Protein AF-A0A931SIY9-F1 (afdb_monomer_lite)

pLDDT: mean 85.75, std 18.17, range [39.5, 98.81]

Secondary structure (DSSP, 8-state):
-------HHHHTTSGGGSGGGS--TT--PPPPP---EEEEEEEEEE-SSS-EEEEEEEEETTS-EEEEE-GGGG-SS---HHHHHHHHHHHHHHHTTTTTS-TT-HHHHHHHHHHHHTT-HHHHHHHHHHHHHHTT-

Structure (mmCIF, N/CA/C/O backbone):
data_AF-A0A931SIY9-F1
#
_entry.id   AF-A0A931SIY9-F1
#
loop_
_atom_site.group_PDB
_atom_site.id
_atom_site.type_symbol
_atom_site.label_atom_id
_atom_site.label_alt_id
_atom_site.label_comp_id
_atom_site.label_asym_id
_atom_site.label_entity_id
_atom_site.label_seq_id
_atom_site.pdbx_PDB_ins_code
_atom_site.Cartn_x
_atom_site.Cartn_y
_atom_site.Cartn_z
_atom_site.occupancy
_atom_site.B_iso_or_equiv
_atom_site.auth_seq_id
_atom_site.auth_comp_id
_atom_site.auth_asym_id
_atom_site.auth_atom_id
_atom_site.pdbx_PDB_model_num
ATOM 1 N N . MET A 1 1 ? -33.942 48.290 -18.513 1.00 39.50 1 MET A N 1
ATOM 2 C CA . MET A 1 1 ? -33.521 47.022 -17.875 1.00 39.50 1 MET A CA 1
ATOM 3 C C . MET A 1 1 ? -33.307 47.296 -16.391 1.00 39.50 1 MET A C 1
ATOM 5 O O . MET A 1 1 ? -32.478 48.135 -16.072 1.00 39.50 1 MET A O 1
ATOM 9 N N . LYS A 1 2 ? -34.113 46.707 -15.497 1.00 40.88 2 LYS A N 1
ATOM 10 C CA . LYS A 1 2 ? -33.975 46.860 -14.036 1.00 40.88 2 LYS A CA 1
ATOM 11 C C . LYS A 1 2 ? -33.364 45.572 -13.479 1.00 40.88 2 LYS A C 1
ATOM 13 O O . LYS A 1 2 ? -33.925 44.503 -13.697 1.00 40.88 2 LYS A O 1
ATOM 18 N N . HIS A 1 3 ? -32.221 45.673 -12.804 1.00 47.12 3 HIS A N 1
ATOM 19 C CA . HIS A 1 3 ? -31.592 44.546 -12.117 1.00 47.12 3 HIS A CA 1
ATOM 20 C C . HIS A 1 3 ? -32.430 44.143 -10.897 1.00 47.12 3 HIS A C 1
ATOM 22 O O . HIS A 1 3 ? -32.671 44.958 -10.008 1.00 47.12 3 HIS A O 1
ATOM 28 N N . HIS A 1 4 ? -32.871 42.887 -10.860 1.00 54.78 4 HIS A N 1
ATOM 29 C CA . HIS A 1 4 ? -33.504 42.275 -9.696 1.00 54.78 4 HIS A CA 1
ATOM 30 C C . HIS A 1 4 ? -32.393 41.806 -8.744 1.00 54.78 4 HIS A C 1
ATOM 32 O O . HIS A 1 4 ? -31.713 40.820 -9.022 1.00 54.78 4 HIS A O 1
ATOM 38 N N . GLN A 1 5 ? -32.145 42.547 -7.660 1.00 57.41 5 GLN A N 1
ATOM 39 C CA . GLN A 1 5 ? -31.264 42.074 -6.592 1.00 57.41 5 GLN A CA 1
ATOM 40 C C . GLN A 1 5 ? -31.996 41.017 -5.764 1.00 57.41 5 GLN A C 1
ATOM 42 O O . GLN A 1 5 ? -33.074 41.275 -5.236 1.00 57.41 5 GLN A O 1
ATOM 47 N N . ILE A 1 6 ? -31.391 39.838 -5.638 1.00 65.44 6 ILE A N 1
ATOM 48 C CA . ILE A 1 6 ? -31.872 38.783 -4.745 1.00 65.44 6 ILE A CA 1
ATOM 49 C C . ILE A 1 6 ? -31.529 39.179 -3.303 1.00 65.44 6 ILE A C 1
ATOM 51 O O . ILE A 1 6 ? -30.356 39.326 -2.951 1.00 65.44 6 ILE A O 1
ATOM 55 N N . ASP A 1 7 ? -32.559 39.349 -2.471 1.00 69.56 7 ASP A N 1
ATOM 56 C CA . ASP A 1 7 ? -32.419 39.656 -1.048 1.00 69.56 7 ASP A CA 1
ATOM 57 C C . ASP A 1 7 ? -31.924 38.419 -0.282 1.00 69.56 7 ASP A C 1
ATOM 59 O O . ASP A 1 7 ? -32.632 37.425 -0.095 1.00 69.56 7 ASP A O 1
ATOM 63 N N . ARG A 1 8 ? -30.676 38.496 0.188 1.00 60.88 8 ARG A N 1
ATOM 64 C CA . ARG A 1 8 ? -29.989 37.442 0.949 1.00 60.88 8 ARG A CA 1
ATOM 65 C C . ARG A 1 8 ? -30.742 37.043 2.226 1.00 60.88 8 ARG A C 1
ATOM 67 O O . ARG A 1 8 ? -30.556 35.929 2.709 1.00 60.88 8 ARG A O 1
ATOM 74 N N . ARG A 1 9 ? -31.612 37.908 2.767 1.00 57.22 9 ARG A N 1
ATOM 75 C CA . ARG A 1 9 ? -32.402 37.618 3.978 1.00 57.22 9 ARG A CA 1
ATOM 76 C C . ARG A 1 9 ? -33.583 36.681 3.726 1.00 57.22 9 ARG A C 1
ATOM 78 O O . ARG A 1 9 ? -34.022 36.020 4.665 1.00 57.22 9 ARG A O 1
ATOM 85 N N . ALA A 1 10 ? -34.078 36.585 2.492 1.00 57.19 10 ALA A N 1
ATOM 86 C CA . ALA A 1 10 ? -35.152 35.651 2.148 1.00 57.19 10 ALA A CA 1
ATOM 87 C C . ALA A 1 10 ? -34.658 34.193 2.151 1.00 57.19 10 ALA A C 1
ATOM 89 O O . ALA A 1 10 ? -35.359 33.302 2.623 1.00 57.19 10 ALA A O 1
ATOM 90 N N . LEU A 1 11 ? -33.411 33.971 1.724 1.00 55.38 11 LEU A N 1
ATOM 91 C CA . LEU A 1 11 ? -32.775 32.650 1.659 1.00 55.38 11 LEU A CA 1
ATOM 92 C C . LEU A 1 11 ? -32.599 31.992 3.040 1.00 55.38 11 LEU A C 1
ATOM 94 O O . LEU A 1 11 ? -32.740 30.780 3.170 1.00 55.38 11 LEU A O 1
ATOM 98 N N . LEU A 1 12 ? -32.367 32.784 4.091 1.00 54.34 12 LEU A N 1
ATOM 99 C CA . LEU A 1 12 ? -32.176 32.280 5.458 1.00 54.34 12 LEU A CA 1
ATOM 100 C C . LEU A 1 12 ? -33.473 31.832 6.150 1.00 54.34 12 LEU A C 1
ATOM 102 O O . LEU A 1 12 ? -33.411 31.058 7.102 1.00 54.34 12 LEU A O 1
ATOM 106 N N . LYS A 1 13 ? -34.651 32.267 5.685 1.00 49.59 13 LYS A N 1
ATOM 107 C CA . LYS A 1 13 ? -35.930 31.912 6.329 1.00 49.59 13 LYS A CA 1
ATOM 108 C C . LYS A 1 13 ? -36.459 30.531 5.929 1.00 49.59 13 LYS A C 1
ATOM 110 O O . LYS A 1 13 ? -37.265 29.968 6.661 1.00 49.59 13 LYS A O 1
ATOM 115 N N . CYS A 1 14 ? -35.978 29.953 4.829 1.00 47.88 14 CYS A N 1
ATOM 116 C CA . CYS A 1 14 ? -36.390 28.617 4.382 1.00 47.88 14 CYS A CA 1
ATOM 117 C C . CYS A 1 14 ? -35.559 27.472 4.991 1.00 47.88 14 CYS A C 1
ATOM 119 O O . CYS A 1 14 ? -35.963 26.318 4.894 1.00 47.88 14 CYS A O 1
ATOM 121 N N . ALA A 1 15 ? -34.436 27.763 5.657 1.00 51.25 15 ALA A N 1
ATOM 122 C CA . ALA A 1 15 ? -33.571 26.733 6.244 1.00 51.25 15 ALA A CA 1
ATOM 123 C C . ALA A 1 15 ? -34.092 26.167 7.583 1.00 51.25 15 ALA A C 1
ATOM 125 O O . ALA A 1 15 ? -33.662 25.099 8.010 1.00 51.25 15 ALA A O 1
ATOM 126 N N . GLY A 1 16 ? -35.030 26.852 8.247 1.00 49.03 16 GLY A N 1
ATOM 127 C CA . GLY A 1 16 ? -35.510 26.461 9.578 1.00 49.03 16 GLY A CA 1
ATOM 128 C C . GLY A 1 16 ? -36.463 25.260 9.606 1.00 49.03 16 GLY A C 1
ATOM 129 O O . GLY A 1 16 ? -36.617 24.642 10.653 1.00 49.03 16 GLY A O 1
ATOM 130 N N . ALA A 1 17 ? -37.092 24.903 8.482 1.00 49.31 17 ALA A N 1
ATOM 131 C CA . ALA A 1 17 ? -38.170 23.907 8.466 1.00 49.31 17 ALA A CA 1
ATOM 132 C C . ALA A 1 17 ? -37.705 22.450 8.262 1.00 49.31 17 ALA A C 1
ATOM 134 O O . ALA A 1 17 ? -38.487 21.533 8.489 1.00 49.31 17 ALA A O 1
ATOM 135 N N . PHE A 1 18 ? -36.444 22.212 7.877 1.00 49.94 18 PHE A N 1
ATOM 136 C CA . PHE A 1 18 ? -35.909 20.852 7.685 1.00 49.94 18 PHE A CA 1
ATOM 137 C C . PHE A 1 18 ? -35.143 20.301 8.897 1.00 49.94 18 PHE A C 1
ATOM 139 O O . PHE A 1 18 ? -34.916 19.097 8.978 1.00 49.94 18 PHE A O 1
ATOM 146 N N . ALA A 1 19 ? -34.775 21.144 9.866 1.00 49.78 19 ALA A N 1
ATOM 147 C CA . ALA A 1 19 ? -33.973 20.712 11.013 1.00 49.78 19 ALA A CA 1
ATOM 148 C C . ALA A 1 19 ? -34.768 19.892 12.050 1.00 49.78 19 ALA A C 1
ATOM 150 O O . ALA A 1 19 ? -34.184 19.152 12.837 1.00 49.78 19 ALA A O 1
ATOM 151 N N . SER A 1 20 ? -36.099 19.988 12.057 1.00 47.00 20 SER A N 1
ATOM 152 C CA . SER A 1 20 ? -36.929 19.387 13.111 1.00 47.00 20 SER A CA 1
ATOM 153 C C . SER A 1 20 ? -37.236 17.899 12.905 1.00 47.00 20 SER A C 1
ATOM 155 O O . SER A 1 20 ? -37.650 17.239 13.852 1.00 47.00 20 SER A O 1
ATOM 157 N N . ALA A 1 21 ? -37.018 17.348 11.706 1.00 48.22 21 ALA A N 1
ATOM 158 C CA . ALA A 1 21 ? -37.291 15.934 11.417 1.00 48.22 21 ALA A CA 1
ATOM 159 C C . ALA A 1 21 ? -36.109 14.991 11.731 1.00 48.22 21 ALA A C 1
ATOM 161 O O . ALA A 1 21 ? -36.276 13.776 11.711 1.00 48.22 21 ALA A O 1
ATOM 162 N N . MET A 1 22 ? -34.920 15.527 12.038 1.00 53.00 22 MET A N 1
ATOM 163 C CA . MET A 1 22 ? -33.700 14.734 12.277 1.00 53.00 22 MET A CA 1
ATOM 164 C C . MET A 1 22 ? -33.410 14.427 13.754 1.00 53.00 22 MET A C 1
ATOM 166 O O . MET A 1 22 ? -32.430 13.754 14.055 1.00 53.00 22 MET A O 1
ATOM 170 N N . LEU A 1 23 ? -34.252 14.886 14.682 1.00 53.28 23 LEU A N 1
ATOM 171 C CA . LEU A 1 23 ? -34.058 14.700 16.125 1.00 53.28 23 LEU A CA 1
ATOM 172 C C . LEU A 1 23 ? -35.004 13.645 16.712 1.00 53.28 23 LEU A C 1
ATOM 174 O O . LEU A 1 23 ? -35.483 13.799 17.834 1.00 53.28 23 LEU A O 1
ATOM 178 N N . TRP A 1 24 ? -35.289 12.565 15.977 1.00 53.47 24 TRP A N 1
ATOM 179 C CA . TRP A 1 24 ? -35.939 11.405 16.587 1.00 53.47 24 TRP A CA 1
ATOM 180 C C . TRP A 1 24 ? -34.887 10.624 17.390 1.00 53.47 24 TRP A C 1
ATOM 182 O O . TRP A 1 24 ? -33.972 10.071 16.779 1.00 53.47 24 TRP A O 1
ATOM 192 N N . PRO A 1 25 ? -34.988 10.510 18.730 1.00 54.91 25 PRO A N 1
ATOM 193 C CA . PRO A 1 25 ? -33.950 9.877 19.558 1.00 54.91 25 PRO A CA 1
ATOM 194 C C . PRO A 1 25 ? -33.878 8.344 19.418 1.00 54.91 25 PRO A C 1
ATOM 196 O O . PRO A 1 25 ? -33.295 7.677 20.265 1.00 54.91 25 PRO A O 1
ATOM 199 N N . GLY A 1 26 ? -34.523 7.767 18.400 1.00 55.09 26 GLY A N 1
ATOM 200 C CA . GLY A 1 26 ? -34.788 6.330 18.295 1.00 55.09 26 GLY A CA 1
ATOM 201 C C . GLY A 1 26 ? -34.176 5.633 17.086 1.00 55.09 26 GLY A C 1
ATOM 202 O O . GLY A 1 26 ? -34.269 4.412 17.000 1.00 55.09 26 GLY A O 1
ATOM 203 N N . VAL A 1 27 ? -33.536 6.355 16.161 1.00 57.69 27 VAL A N 1
ATOM 204 C CA . VAL A 1 27 ? -32.763 5.699 15.097 1.00 57.69 27 VAL A CA 1
ATOM 205 C C . VAL A 1 27 ? -31.374 5.410 15.653 1.00 57.69 27 VAL A C 1
ATOM 207 O O . VAL A 1 27 ? -30.427 6.167 15.457 1.00 57.69 27 VAL A O 1
ATOM 210 N N . LEU A 1 28 ? -31.269 4.316 16.408 1.00 61.03 28 LEU A N 1
ATOM 211 C CA . LEU A 1 28 ? -29.989 3.674 16.682 1.00 61.03 28 LEU A CA 1
ATOM 212 C C . LEU A 1 28 ? -29.425 3.230 15.333 1.00 61.03 28 LEU A C 1
ATOM 214 O O . LEU A 1 28 ? -29.773 2.163 14.828 1.00 61.03 28 LEU A O 1
ATOM 218 N N . PHE A 1 29 ? -28.578 4.060 14.725 1.00 62.34 29 PHE A N 1
ATOM 219 C CA . PHE A 1 29 ? -27.700 3.563 13.678 1.00 62.34 29 PHE A CA 1
ATOM 220 C C . PHE A 1 29 ? -26.863 2.454 14.317 1.00 62.34 29 PHE A C 1
ATOM 222 O O . PHE A 1 29 ? -26.216 2.714 15.339 1.00 62.34 29 PHE A O 1
ATOM 229 N N . PRO A 1 30 ? -26.903 1.218 13.795 1.00 66.19 30 PRO A N 1
ATOM 230 C CA . PRO A 1 30 ? -26.030 0.177 14.302 1.00 66.19 30 PRO A CA 1
ATOM 231 C C . PRO A 1 30 ? -24.595 0.697 14.222 1.00 66.19 30 PRO A C 1
ATOM 233 O O . PRO A 1 30 ? -24.170 1.211 13.185 1.00 66.19 30 PRO A O 1
ATOM 236 N N . GLN A 1 31 ? -23.874 0.627 15.343 1.00 68.38 31 GLN A N 1
ATOM 237 C CA . GLN A 1 31 ? -22.469 1.007 15.369 1.00 68.38 31 GLN A CA 1
ATOM 238 C C . GLN A 1 31 ? -21.746 0.170 14.310 1.00 68.38 31 GLN A C 1
ATOM 240 O O . GLN A 1 31 ? -21.910 -1.052 14.278 1.00 68.38 31 GLN A O 1
ATOM 245 N N . ALA A 1 32 ? -20.986 0.826 13.430 1.00 68.44 32 ALA A N 1
ATOM 246 C CA . ALA A 1 32 ? -20.236 0.123 12.401 1.00 68.44 32 ALA A CA 1
ATOM 247 C C . ALA A 1 32 ? -19.346 -0.952 13.057 1.00 68.44 32 ALA A C 1
ATOM 249 O O . ALA A 1 32 ? -18.762 -0.691 14.120 1.00 68.44 32 ALA A O 1
ATOM 250 N N . PRO A 1 33 ? -19.258 -2.159 12.470 1.00 77.12 33 PRO A N 1
ATOM 251 C CA . PRO A 1 33 ? -18.400 -3.206 13.002 1.00 77.12 33 PRO A CA 1
ATOM 252 C C . PRO A 1 33 ? -16.963 -2.688 13.111 1.00 77.12 33 PRO A C 1
ATOM 254 O O . PRO A 1 33 ? -16.476 -1.972 12.235 1.00 77.12 33 PRO A O 1
ATOM 257 N N . LYS A 1 34 ? -16.281 -3.040 14.205 1.00 89.69 34 LYS A N 1
ATOM 258 C CA . LYS A 1 34 ? -14.861 -2.724 14.387 1.00 89.69 34 LYS A CA 1
ATOM 259 C C . LYS A 1 34 ? -14.042 -3.617 13.458 1.00 89.69 34 LYS A C 1
ATOM 261 O O . LYS A 1 34 ? -13.709 -4.735 13.830 1.00 89.69 34 LYS A O 1
ATOM 266 N N . LEU A 1 35 ? -13.782 -3.127 12.251 1.00 95.19 35 LEU A N 1
ATOM 267 C CA . LEU A 1 35 ? -12.966 -3.805 11.250 1.00 95.19 35 LEU A CA 1
ATOM 268 C C . LEU A 1 35 ? -11.484 -3.627 11.563 1.00 95.19 35 LEU A C 1
ATOM 270 O O . LEU A 1 35 ? -11.068 -2.548 11.985 1.00 95.19 35 LEU A O 1
ATOM 274 N N . ARG A 1 36 ? -10.685 -4.656 11.287 1.00 98.12 36 ARG A N 1
ATOM 275 C CA . ARG A 1 36 ? -9.221 -4.572 11.312 1.00 98.12 36 ARG A CA 1
ATOM 276 C C . ARG A 1 36 ? -8.643 -5.079 10.011 1.00 98.12 36 ARG A C 1
ATOM 278 O O . ARG A 1 36 ? -9.089 -6.104 9.501 1.00 98.12 36 ARG A O 1
ATOM 285 N N . VAL A 1 37 ? -7.643 -4.384 9.481 1.00 98.44 37 VAL A N 1
ATOM 286 C CA . VAL A 1 37 ? -6.893 -4.848 8.312 1.00 98.44 37 VAL A CA 1
ATOM 287 C C . VAL A 1 37 ? -5.991 -6.014 8.726 1.00 98.44 37 VAL A C 1
ATOM 289 O O . VAL A 1 37 ? -5.179 -5.889 9.639 1.00 98.44 37 VAL A O 1
ATOM 292 N N . THR A 1 38 ? -6.117 -7.151 8.047 1.00 98.44 38 THR A N 1
ATOM 293 C CA . THR A 1 38 ? -5.430 -8.411 8.388 1.00 98.44 38 THR A CA 1
ATOM 294 C C . THR A 1 38 ? -4.533 -8.944 7.282 1.00 98.44 38 THR A C 1
ATOM 296 O O . THR A 1 38 ? -3.755 -9.865 7.515 1.00 98.44 38 THR A O 1
ATOM 299 N N . GLY A 1 39 ? -4.621 -8.402 6.067 1.00 98.56 39 GLY A N 1
ATOM 300 C CA . GLY A 1 39 ? -3.808 -8.903 4.971 1.00 98.56 39 GLY A CA 1
ATOM 301 C C . GLY A 1 39 ? -3.688 -7.954 3.798 1.00 98.56 39 GLY A C 1
ATOM 302 O O . GLY A 1 39 ? -4.526 -7.078 3.585 1.00 98.56 39 GLY A O 1
ATOM 303 N N . ILE A 1 40 ? -2.640 -8.194 3.019 1.00 98.62 40 ILE A N 1
ATOM 304 C CA . ILE A 1 40 ? -2.342 -7.524 1.761 1.00 98.62 40 ILE A CA 1
ATOM 305 C C . ILE A 1 40 ? -1.920 -8.554 0.716 1.00 98.62 40 ILE A C 1
ATOM 307 O O . ILE A 1 40 ? -1.239 -9.532 1.025 1.00 98.62 40 ILE A O 1
ATOM 311 N N . GLU A 1 41 ? -2.328 -8.331 -0.525 1.00 98.19 41 GLU A N 1
ATOM 312 C CA . GLU A 1 41 ? -1.990 -9.171 -1.667 1.00 98.19 41 GLU A CA 1
ATOM 313 C C . GLU A 1 41 ? -1.709 -8.288 -2.887 1.00 98.19 41 GLU A C 1
ATOM 315 O O . GLU A 1 41 ? -2.502 -7.399 -3.202 1.00 98.19 41 GLU A O 1
ATOM 320 N N . LEU A 1 42 ? -0.588 -8.536 -3.569 1.00 98.00 42 LEU A N 1
ATOM 321 C CA . LEU A 1 42 ? -0.289 -7.959 -4.878 1.00 98.00 42 LEU A CA 1
ATOM 322 C C . LEU A 1 42 ? -0.830 -8.897 -5.963 1.00 98.00 42 LEU A C 1
ATOM 324 O O . LEU A 1 42 ? -0.569 -10.098 -5.943 1.00 98.00 42 LEU A O 1
ATOM 328 N N . LEU A 1 43 ? -1.566 -8.339 -6.916 1.00 97.00 43 LEU A N 1
ATOM 329 C CA . LEU A 1 43 ? -2.264 -9.046 -7.984 1.00 97.00 43 LEU A CA 1
ATOM 330 C C . LEU A 1 43 ? -1.768 -8.540 -9.346 1.00 97.00 43 LEU A C 1
ATOM 332 O O . LEU A 1 43 ? -2.318 -7.572 -9.882 1.00 97.00 43 LEU A O 1
ATOM 336 N N . PRO A 1 44 ? -0.738 -9.174 -9.931 1.00 94.12 44 PRO A N 1
ATOM 337 C CA . PRO A 1 44 ? -0.305 -8.864 -11.284 1.00 94.12 44 PRO A CA 1
ATOM 338 C C . PRO A 1 44 ? -1.347 -9.340 -12.304 1.00 94.12 44 PRO A C 1
ATOM 340 O O . PRO A 1 44 ? -1.672 -10.526 -12.371 1.00 94.12 44 PRO A O 1
ATOM 343 N N . VAL A 1 45 ? -1.845 -8.430 -13.135 1.00 93.50 45 VAL A N 1
ATOM 344 C CA . VAL A 1 45 ? -2.836 -8.697 -14.183 1.00 93.50 45 VAL A CA 1
ATOM 345 C C . VAL A 1 45 ? -2.234 -8.346 -15.533 1.00 93.50 45 VAL A C 1
ATOM 347 O O . VAL A 1 45 ? -1.957 -7.187 -15.822 1.00 93.50 45 VAL A O 1
ATOM 350 N N . ARG A 1 46 ? -2.040 -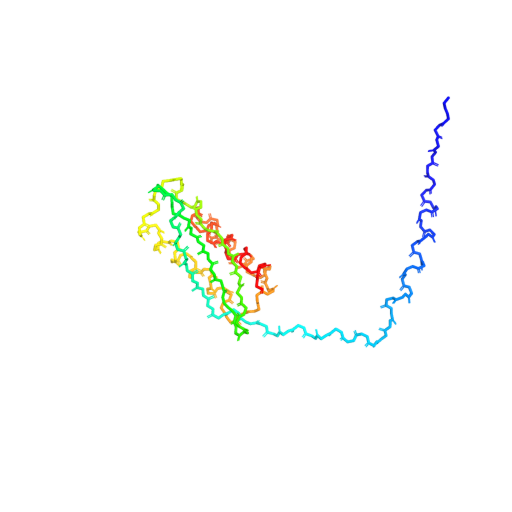9.339 -16.402 1.00 91.75 46 ARG A N 1
ATOM 351 C CA . ARG A 1 46 ? -1.583 -9.085 -17.773 1.00 91.75 46 ARG A CA 1
ATOM 352 C C . ARG A 1 46 ? -2.705 -8.421 -18.577 1.00 91.75 46 ARG A C 1
ATOM 354 O O . ARG A 1 46 ? -3.628 -9.100 -19.009 1.00 91.75 46 ARG A O 1
ATOM 361 N N . ALA A 1 47 ? -2.604 -7.107 -18.768 1.00 90.62 47 ALA A N 1
ATOM 362 C CA . ALA A 1 47 ? -3.583 -6.306 -19.501 1.00 90.62 47 ALA A CA 1
ATOM 363 C C . ALA A 1 47 ? -3.342 -6.345 -21.019 1.00 90.62 47 ALA A C 1
ATOM 365 O O . ALA A 1 47 ? -4.286 -6.350 -21.803 1.00 90.62 47 ALA A O 1
ATOM 366 N N . THR A 1 48 ? -2.074 -6.395 -21.442 1.00 89.62 48 THR A N 1
ATOM 367 C CA . THR A 1 48 ? -1.675 -6.556 -22.850 1.00 89.62 48 THR A CA 1
ATOM 368 C C . THR A 1 48 ? -0.426 -7.441 -22.956 1.00 89.62 48 THR A C 1
ATOM 370 O O . THR A 1 48 ? 0.153 -7.851 -21.947 1.00 89.62 48 THR A O 1
ATOM 373 N N . GLU A 1 49 ? 0.052 -7.708 -24.175 1.00 87.69 49 GLU A N 1
ATOM 374 C CA . GLU A 1 49 ? 1.357 -8.357 -24.386 1.00 87.69 49 GLU A CA 1
ATOM 375 C C . GLU A 1 49 ? 2.516 -7.581 -23.737 1.00 87.69 49 GLU A C 1
ATOM 377 O O . GLU A 1 49 ? 3.482 -8.185 -23.273 1.00 87.69 49 GLU A O 1
ATOM 382 N N . ARG A 1 50 ? 2.405 -6.247 -23.661 1.00 85.94 50 ARG A N 1
ATOM 383 C CA . ARG A 1 50 ? 3.462 -5.348 -23.174 1.00 85.94 50 ARG A CA 1
ATOM 384 C C . ARG A 1 50 ? 3.177 -4.729 -21.808 1.00 85.94 50 ARG A C 1
ATOM 386 O O . ARG A 1 50 ? 4.044 -4.039 -21.290 1.00 85.94 50 ARG A O 1
ATOM 393 N N . THR A 1 51 ? 1.996 -4.948 -21.234 1.00 88.69 51 THR A N 1
ATOM 394 C CA . THR A 1 51 ? 1.540 -4.247 -20.028 1.00 88.69 51 THR A CA 1
ATOM 395 C C . THR A 1 51 ? 1.001 -5.233 -19.008 1.00 88.69 51 THR A C 1
ATOM 397 O O . THR A 1 51 ? 0.105 -6.031 -19.299 1.00 88.69 51 THR A O 1
ATOM 400 N N . VAL A 1 52 ? 1.525 -5.133 -17.791 1.00 92.00 52 VAL A N 1
ATOM 401 C CA . VAL A 1 52 ? 1.022 -5.833 -16.613 1.00 92.00 52 VAL A CA 1
ATOM 402 C C . VAL A 1 52 ? 0.582 -4.770 -15.621 1.00 92.00 52 VAL A C 1
ATOM 404 O O . VAL A 1 52 ? 1.370 -3.902 -15.266 1.00 92.00 52 VAL A O 1
ATOM 407 N N . TRP A 1 53 ? -0.675 -4.829 -15.204 1.00 93.69 53 TRP A N 1
ATOM 408 C CA . TRP A 1 53 ? -1.190 -3.992 -14.136 1.00 93.69 53 TRP A CA 1
ATOM 409 C C . TRP A 1 53 ? -0.928 -4.628 -12.778 1.00 93.69 53 TRP A C 1
ATOM 411 O O . TRP A 1 53 ? -0.967 -5.850 -12.644 1.00 93.69 53 TRP A O 1
ATOM 421 N N . LEU A 1 54 ? -0.662 -3.811 -11.770 1.00 95.94 54 LEU A N 1
ATOM 422 C CA . LEU A 1 54 ? -0.373 -4.239 -10.410 1.00 95.94 54 LEU A CA 1
ATOM 423 C C . LEU A 1 54 ? -1.494 -3.771 -9.483 1.00 95.94 54 LEU A C 1
ATOM 425 O O . LEU A 1 54 ? -1.472 -2.646 -8.999 1.00 95.94 54 LEU A O 1
ATOM 429 N N . PHE A 1 55 ? -2.466 -4.636 -9.200 1.00 97.81 55 PHE A N 1
ATOM 430 C CA . PHE A 1 55 ? -3.512 -4.318 -8.226 1.00 97.81 55 PHE A CA 1
ATOM 431 C C . PHE A 1 55 ? -3.111 -4.738 -6.819 1.00 97.81 55 PHE A C 1
ATOM 433 O O . PHE A 1 55 ? -2.434 -5.743 -6.622 1.00 97.81 55 PHE A O 1
ATOM 440 N N . VAL A 1 56 ? -3.593 -4.004 -5.825 1.00 98.31 56 VAL A N 1
ATOM 441 C CA . VAL A 1 56 ? -3.400 -4.309 -4.407 1.00 98.31 56 VAL A CA 1
ATOM 442 C C . VAL A 1 56 ? -4.748 -4.637 -3.798 1.00 98.31 56 VAL A C 1
ATOM 444 O O . VAL A 1 56 ? -5.706 -3.891 -3.982 1.00 98.31 56 VAL A O 1
ATOM 447 N N . ARG A 1 57 ? -4.827 -5.737 -3.052 1.00 98.75 57 ARG A N 1
ATOM 448 C CA . ARG A 1 57 ? -6.008 -6.098 -2.267 1.00 98.75 57 ARG A CA 1
ATOM 449 C C . ARG A 1 57 ? -5.677 -6.062 -0.785 1.00 98.75 57 ARG A C 1
ATOM 451 O O . ARG A 1 57 ? -4.810 -6.811 -0.340 1.00 98.75 57 ARG A O 1
ATOM 458 N N . LEU A 1 58 ? -6.412 -5.253 -0.029 1.00 98.69 58 LEU A N 1
ATOM 459 C CA . LEU A 1 58 ? -6.448 -5.328 1.430 1.00 98.69 58 LEU A CA 1
ATOM 460 C C . LEU A 1 58 ? -7.566 -6.271 1.873 1.00 98.69 58 LEU A C 1
ATOM 462 O O . LEU A 1 58 ? -8.601 -6.359 1.213 1.00 98.69 58 LEU A O 1
A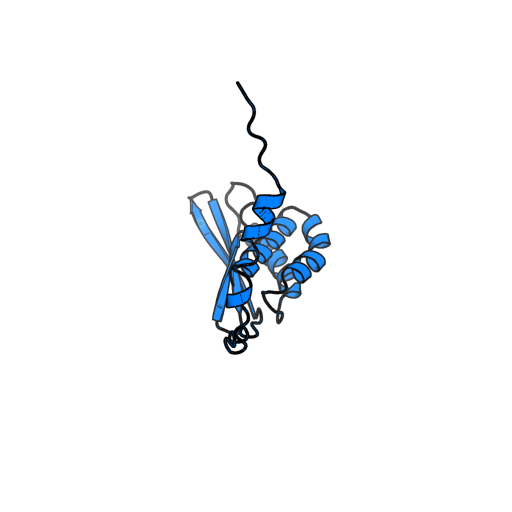TOM 466 N N . LYS A 1 59 ? -7.354 -6.978 2.980 1.00 98.56 59 LYS A N 1
ATOM 467 C CA . LYS A 1 59 ? -8.324 -7.893 3.599 1.00 98.56 59 LYS A CA 1
ATOM 468 C C . LYS A 1 59 ? -8.583 -7.455 5.034 1.00 98.56 59 LYS A C 1
ATOM 470 O O . LYS A 1 59 ? -7.651 -6.995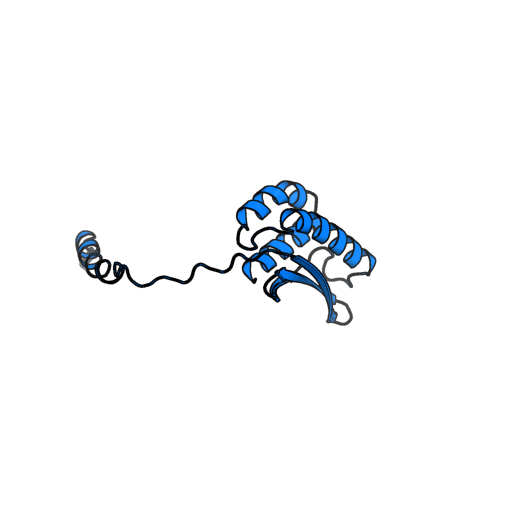 5.695 1.00 98.56 59 LYS A O 1
ATOM 475 N N . THR A 1 60 ? -9.814 -7.620 5.509 1.00 98.31 60 THR A N 1
ATOM 476 C CA . THR A 1 60 ? -10.169 -7.398 6.916 1.00 98.31 60 THR A CA 1
ATOM 477 C C . THR A 1 60 ? -10.519 -8.684 7.650 1.00 98.31 60 THR A C 1
ATOM 479 O O . THR A 1 60 ? -10.754 -9.730 7.042 1.00 98.31 60 THR A O 1
ATOM 482 N N . ASP A 1 61 ? -10.580 -8.611 8.978 1.00 98.00 61 ASP A N 1
ATOM 483 C CA . ASP A 1 61 ? -11.048 -9.697 9.846 1.00 98.00 61 ASP A CA 1
ATOM 484 C C . ASP A 1 61 ? -12.535 -10.052 9.672 1.00 98.00 61 ASP A C 1
ATOM 486 O O . ASP A 1 61 ? -12.942 -11.149 10.051 1.00 98.00 61 ASP A O 1
ATOM 490 N N . ALA A 1 62 ? -13.330 -9.186 9.039 1.00 96.06 62 ALA A N 1
ATOM 491 C CA . ALA A 1 62 ? -14.719 -9.467 8.669 1.00 96.06 62 ALA A CA 1
ATOM 492 C C . ALA A 1 62 ? -14.882 -10.020 7.238 1.00 96.06 62 ALA A C 1
ATOM 494 O O . ALA A 1 62 ? -16.005 -10.184 6.765 1.00 96.06 62 ALA A O 1
ATOM 495 N N . GLY A 1 63 ? -13.780 -10.279 6.524 1.00 95.69 63 GLY A N 1
ATOM 496 C CA . GLY A 1 63 ? -13.808 -10.785 5.148 1.00 95.69 63 GLY A CA 1
ATOM 497 C C . GLY A 1 63 ? -14.108 -9.730 4.077 1.00 95.69 63 GLY A C 1
ATOM 498 O O . GLY A 1 63 ? -14.227 -10.085 2.906 1.00 95.69 63 GLY A O 1
ATOM 499 N N . LEU A 1 64 ? -14.197 -8.446 4.447 1.00 96.94 64 LEU A N 1
ATOM 500 C CA . LEU A 1 64 ? -14.278 -7.345 3.484 1.00 96.94 64 LEU A CA 1
ATOM 501 C C . LEU A 1 64 ? -12.915 -7.102 2.837 1.00 96.94 64 LEU A C 1
ATOM 503 O O . LEU A 1 64 ? -11.863 -7.389 3.422 1.00 96.94 64 LEU A O 1
ATOM 507 N N . THR A 1 65 ? -12.933 -6.559 1.623 1.00 98.19 65 THR A N 1
ATOM 508 C CA . THR A 1 65 ? -11.712 -6.295 0.865 1.00 98.19 65 THR A CA 1
ATOM 509 C C . THR A 1 65 ? -11.785 -4.978 0.122 1.00 98.19 65 THR A C 1
ATOM 511 O O . THR A 1 65 ? -12.770 -4.731 -0.566 1.00 98.19 65 THR A O 1
ATOM 514 N N . GLY A 1 66 ? -10.696 -4.217 0.165 1.00 98.19 66 GLY A N 1
ATOM 515 C CA . GLY A 1 66 ? -10.516 -3.001 -0.622 1.00 98.19 66 GLY A CA 1
ATOM 516 C C . GLY A 1 66 ? -9.474 -3.184 -1.721 1.00 98.19 66 GLY A C 1
ATOM 517 O O . GLY A 1 66 ? -8.533 -3.966 -1.563 1.00 98.19 66 GLY A O 1
ATOM 518 N N . LEU A 1 67 ? -9.642 -2.473 -2.841 1.00 98.50 67 LEU A N 1
ATOM 519 C CA . LEU A 1 67 ? -8.753 -2.547 -4.007 1.00 98.50 67 LEU A CA 1
ATOM 520 C C . LEU A 1 67 ? -8.053 -1.217 -4.309 1.00 98.50 67 LEU A C 1
ATOM 522 O O . LEU A 1 67 ? -8.693 -0.167 -4.387 1.00 98.50 67 LEU A O 1
ATOM 526 N N . GLY A 1 68 ? -6.752 -1.295 -4.565 1.00 98.31 68 GLY A N 1
ATOM 527 C CA . GLY A 1 68 ? -5.898 -0.206 -5.035 1.00 98.31 68 GLY A CA 1
ATOM 528 C C . GLY A 1 68 ? -5.086 -0.599 -6.266 1.00 98.31 68 GLY A C 1
ATOM 529 O O . GLY A 1 68 ? -5.111 -1.754 -6.694 1.00 98.31 68 GLY A O 1
ATOM 530 N N . GLU A 1 69 ? -4.370 0.364 -6.834 1.00 97.00 69 GLU A N 1
ATOM 531 C CA . GLU A 1 69 ? -3.650 0.246 -8.108 1.00 97.00 69 GLU A CA 1
ATOM 532 C C . GLU A 1 69 ? -2.216 0.790 -7.947 1.00 97.00 69 GLU A C 1
ATOM 534 O O . GLU A 1 69 ? -2.032 1.835 -7.324 1.00 97.00 69 GLU A O 1
ATOM 539 N N . ALA A 1 70 ? -1.213 0.072 -8.466 1.00 96.25 70 ALA A N 1
ATOM 540 C CA . ALA A 1 70 ? 0.212 0.361 -8.313 1.00 96.25 70 ALA A CA 1
ATOM 541 C C . ALA A 1 70 ? 1.049 0.266 -9.621 1.00 96.25 70 ALA A C 1
ATOM 543 O O . ALA A 1 70 ? 2.259 0.034 -9.567 1.00 96.25 70 ALA A O 1
ATOM 544 N N . SER A 1 71 ? 0.451 0.402 -10.807 1.00 87.06 71 SER A N 1
ATOM 545 C CA . SER A 1 71 ? 1.099 0.100 -12.101 1.00 87.06 71 SER A CA 1
ATOM 546 C C . SER A 1 71 ? 2.073 1.169 -12.584 1.00 87.06 71 SER A C 1
ATOM 548 O O . SER A 1 71 ? 3.072 0.843 -13.226 1.00 87.06 71 SER A O 1
ATOM 550 N N . ASP A 1 72 ? 1.820 2.439 -12.270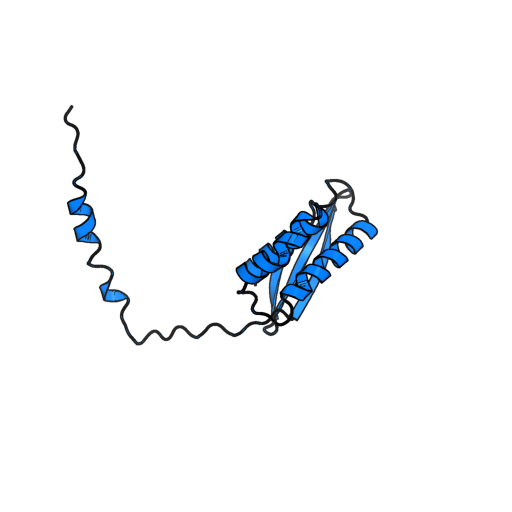 1.00 83.06 72 ASP A N 1
ATOM 551 C CA . ASP A 1 72 ? 2.535 3.564 -12.892 1.00 83.06 72 ASP A CA 1
ATOM 552 C C . ASP A 1 72 ? 3.981 3.754 -12.395 1.00 83.06 72 ASP A C 1
ATOM 554 O O . ASP A 1 72 ? 4.717 4.602 -12.902 1.00 83.06 72 ASP A O 1
ATOM 558 N N . ALA A 1 73 ? 4.441 2.928 -11.452 1.00 86.00 73 ALA A N 1
ATOM 559 C CA . ALA A 1 73 ? 5.779 3.031 -10.876 1.00 86.00 73 ALA A CA 1
ATOM 560 C C . ALA A 1 73 ? 6.926 2.681 -11.843 1.00 86.00 73 ALA A C 1
ATOM 562 O O . ALA A 1 73 ? 8.062 3.104 -11.622 1.00 86.00 73 ALA A O 1
ATOM 563 N N . PHE A 1 74 ? 6.649 1.901 -12.894 1.00 85.81 74 PHE A N 1
ATOM 564 C CA . PHE A 1 74 ? 7.669 1.350 -13.802 1.00 85.81 74 PHE A CA 1
ATOM 565 C C . PHE A 1 74 ? 7.481 1.778 -15.269 1.00 85.81 74 PHE A C 1
ATOM 567 O O . PHE A 1 74 ? 8.193 1.304 -16.156 1.00 85.81 74 PHE A O 1
ATOM 574 N N . GLY A 1 75 ? 6.549 2.701 -15.528 1.00 80.25 75 GLY A N 1
ATOM 575 C CA . GLY A 1 75 ? 6.203 3.172 -16.869 1.00 80.25 75 GLY A CA 1
ATOM 576 C C . GLY A 1 75 ? 5.385 2.167 -17.693 1.00 80.25 75 GLY A C 1
ATOM 577 O O . GLY A 1 75 ? 4.927 1.143 -17.203 1.00 80.25 75 GLY A O 1
ATOM 578 N N . PHE A 1 76 ? 5.201 2.468 -18.983 1.00 67.94 76 PHE A N 1
ATOM 579 C CA . PHE A 1 76 ? 4.317 1.715 -19.892 1.00 67.94 76 PHE A CA 1
ATOM 580 C C . PHE A 1 76 ? 4.875 0.365 -20.383 1.00 67.94 76 PHE A C 1
ATOM 582 O O . PHE A 1 76 ? 4.188 -0.354 -21.114 1.00 67.94 76 PHE A O 1
ATOM 589 N N . ALA A 1 77 ? 6.136 0.058 -20.068 1.00 70.31 77 ALA A N 1
ATOM 590 C CA . ALA A 1 77 ? 6.814 -1.151 -20.524 1.00 70.31 77 ALA A CA 1
ATOM 591 C C . ALA A 1 77 ? 6.488 -2.362 -19.633 1.00 70.31 77 ALA A C 1
ATOM 593 O O . ALA A 1 77 ? 5.933 -2.230 -18.546 1.00 70.31 77 ALA A O 1
ATOM 594 N N . ASN A 1 78 ? 6.836 -3.558 -20.111 1.00 79.88 78 ASN A N 1
ATOM 595 C CA . ASN A 1 78 ? 6.503 -4.824 -19.463 1.00 79.88 78 ASN A CA 1
ATOM 596 C C . ASN A 1 78 ? 7.116 -4.896 -18.055 1.00 79.88 78 ASN A C 1
ATOM 598 O O . ASN A 1 78 ? 8.322 -5.106 -17.923 1.00 79.88 78 ASN A O 1
ATOM 602 N N . THR A 1 79 ? 6.282 -4.740 -17.023 1.00 88.81 79 THR A N 1
ATOM 603 C CA . THR A 1 79 ? 6.669 -4.906 -15.619 1.00 88.81 79 THR A CA 1
ATOM 604 C C . THR A 1 79 ? 7.320 -6.269 -15.432 1.00 88.81 79 THR A C 1
ATOM 606 O O . THR A 1 79 ? 6.704 -7.310 -15.686 1.00 88.81 79 THR A O 1
ATOM 609 N N . THR A 1 80 ? 8.580 -6.272 -15.004 1.00 91.62 80 THR A N 1
ATOM 610 C CA . THR A 1 80 ? 9.310 -7.518 -14.777 1.00 91.62 80 THR A CA 1
ATOM 611 C C . THR A 1 80 ? 8.937 -8.135 -13.429 1.00 91.62 80 THR A C 1
ATOM 613 O O . THR A 1 80 ? 8.265 -7.521 -12.594 1.00 91.62 80 THR A O 1
ATOM 616 N N . LYS A 1 81 ? 9.393 -9.367 -13.182 1.00 91.50 81 LYS A N 1
ATOM 617 C CA . LYS A 1 81 ? 9.215 -10.011 -11.872 1.00 91.50 81 LYS A CA 1
ATOM 618 C C . LYS A 1 81 ? 9.954 -9.250 -10.773 1.00 91.50 81 LYS A C 1
ATOM 620 O O . LYS A 1 81 ? 9.453 -9.146 -9.661 1.00 91.50 81 LYS A O 1
ATOM 625 N N . GLU A 1 82 ? 11.108 -8.680 -11.099 1.00 93.81 82 GLU A N 1
ATOM 626 C CA . GLU A 1 82 ? 11.918 -7.866 -10.195 1.00 93.81 82 GLU A CA 1
ATOM 627 C C . GLU A 1 82 ? 11.197 -6.559 -9.846 1.00 93.81 82 GLU A C 1
ATOM 629 O O . GLU A 1 82 ? 11.194 -6.154 -8.685 1.00 93.81 82 GLU A O 1
ATOM 634 N N . ASN A 1 83 ? 10.518 -5.932 -10.815 1.00 94.44 83 ASN A N 1
ATOM 635 C CA . ASN A 1 83 ? 9.675 -4.767 -10.547 1.00 94.44 83 ASN A CA 1
ATOM 636 C C . ASN A 1 83 ? 8.505 -5.114 -9.615 1.00 94.44 83 ASN A C 1
ATOM 638 O O . ASN A 1 83 ? 8.273 -4.409 -8.635 1.00 94.44 83 ASN A O 1
ATOM 642 N N . ALA A 1 84 ? 7.803 -6.221 -9.877 1.00 94.00 84 ALA A N 1
ATOM 643 C CA . ALA A 1 84 ? 6.713 -6.674 -9.015 1.00 94.00 84 ALA A CA 1
ATOM 644 C C . ALA A 1 84 ? 7.200 -6.989 -7.588 1.00 94.00 84 ALA A C 1
ATOM 646 O O . ALA A 1 84 ? 6.556 -6.585 -6.624 1.00 94.00 84 ALA A O 1
ATOM 647 N N . ALA A 1 85 ? 8.366 -7.626 -7.442 1.00 95.44 85 ALA A N 1
ATOM 648 C CA . ALA A 1 85 ? 8.970 -7.904 -6.139 1.00 95.44 85 ALA A CA 1
ATOM 649 C C . ALA A 1 85 ? 9.368 -6.619 -5.389 1.00 95.44 85 ALA A C 1
ATOM 651 O O . ALA A 1 85 ? 9.145 -6.513 -4.183 1.00 95.44 85 ALA A O 1
ATOM 652 N N . ALA A 1 86 ? 9.912 -5.621 -6.094 1.00 95.94 86 ALA A N 1
ATOM 653 C CA . ALA A 1 86 ? 10.217 -4.316 -5.510 1.00 95.94 86 ALA A CA 1
ATOM 654 C C . ALA A 1 86 ? 8.945 -3.593 -5.034 1.00 95.94 86 ALA A C 1
ATOM 656 O O . ALA A 1 86 ? 8.921 -3.049 -3.931 1.00 95.94 86 ALA A O 1
ATOM 657 N N . MET A 1 87 ? 7.870 -3.641 -5.829 1.00 97.69 87 MET A N 1
ATOM 658 C CA . MET A 1 87 ? 6.571 -3.089 -5.442 1.00 97.69 87 MET A CA 1
ATOM 659 C C . MET A 1 87 ? 5.989 -3.813 -4.225 1.00 97.69 87 MET A C 1
ATOM 661 O O . MET A 1 87 ? 5.534 -3.171 -3.284 1.00 97.69 87 MET A O 1
ATOM 665 N N . GLU A 1 88 ? 6.046 -5.146 -4.194 1.00 97.81 88 GLU A N 1
ATOM 666 C CA . GLU A 1 88 ? 5.576 -5.933 -3.052 1.00 97.81 88 GLU A CA 1
ATOM 667 C C . GLU A 1 88 ? 6.331 -5.576 -1.763 1.00 97.81 88 GLU A C 1
ATOM 669 O O . GLU A 1 88 ? 5.719 -5.451 -0.700 1.00 97.81 88 GLU A O 1
ATOM 674 N N . ALA A 1 89 ? 7.646 -5.358 -1.842 1.00 98.12 89 ALA A N 1
ATOM 675 C CA . ALA A 1 89 ? 8.447 -4.935 -0.697 1.00 98.12 89 ALA A CA 1
ATOM 676 C C . ALA A 1 89 ? 8.022 -3.554 -0.163 1.00 98.12 89 ALA A C 1
ATOM 678 O O . ALA A 1 89 ? 7.886 -3.384 1.054 1.00 98.12 89 ALA A O 1
ATOM 679 N N . GLU A 1 90 ? 7.758 -2.589 -1.050 1.00 98.25 90 GLU A N 1
ATOM 680 C CA . GLU A 1 90 ? 7.249 -1.268 -0.658 1.00 98.25 90 GLU A CA 1
ATOM 681 C C . GLU A 1 90 ? 5.837 -1.347 -0.067 1.00 98.25 90 GLU A C 1
ATOM 683 O O . GLU A 1 90 ? 5.580 -0.798 1.007 1.00 98.25 90 GLU A O 1
ATOM 688 N N . LEU A 1 91 ? 4.940 -2.112 -0.692 1.00 98.69 91 LEU A N 1
ATOM 689 C CA . LEU A 1 91 ? 3.590 -2.355 -0.183 1.00 98.69 91 LEU A CA 1
ATOM 690 C C . LEU A 1 91 ? 3.611 -2.977 1.214 1.00 98.69 91 LEU A C 1
ATOM 692 O O . LEU A 1 91 ? 2.882 -2.527 2.094 1.00 98.69 91 LEU A O 1
ATOM 696 N N . ARG A 1 92 ? 4.484 -3.961 1.463 1.00 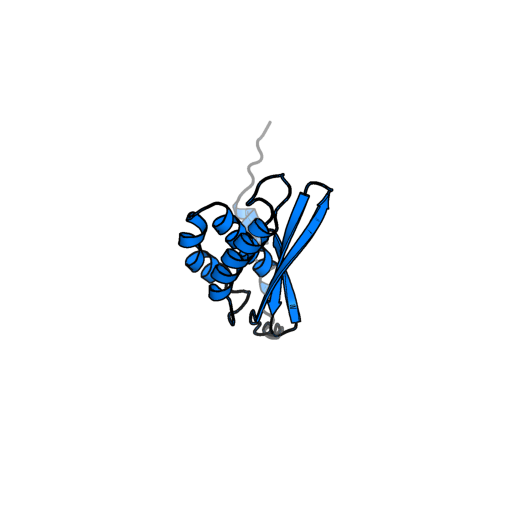98.62 92 ARG A N 1
ATOM 697 C CA . ARG A 1 92 ? 4.664 -4.560 2.796 1.00 98.62 92 ARG A CA 1
ATOM 698 C C . ARG A 1 92 ? 5.169 -3.550 3.820 1.00 98.62 92 ARG A C 1
ATOM 700 O O . ARG A 1 92 ? 4.794 -3.623 4.989 1.00 98.62 92 ARG A O 1
ATOM 707 N N . ALA A 1 93 ? 6.013 -2.605 3.413 1.00 98.50 93 ALA A N 1
ATOM 708 C CA . ALA A 1 93 ? 6.483 -1.568 4.317 1.00 98.50 93 ALA A CA 1
ATOM 709 C C . ALA A 1 93 ? 5.361 -0.612 4.740 1.00 98.50 93 ALA A C 1
ATOM 711 O O . ALA A 1 93 ? 5.261 -0.322 5.931 1.00 98.50 93 ALA A O 1
ATOM 712 N N . PHE A 1 94 ? 4.500 -0.190 3.810 1.00 98.81 94 PHE A N 1
ATOM 713 C CA . PHE A 1 94 ? 3.316 0.614 4.128 1.00 98.81 94 PHE A CA 1
ATOM 714 C C . PHE A 1 94 ? 2.239 -0.178 4.871 1.00 98.81 94 PHE A C 1
ATOM 716 O O . PHE A 1 94 ? 1.617 0.355 5.783 1.00 98.81 94 PHE A O 1
ATOM 723 N N . PHE A 1 95 ? 2.057 -1.457 4.544 1.00 98.81 95 PHE A N 1
ATOM 724 C CA . PHE A 1 95 ? 1.092 -2.331 5.208 1.00 98.81 95 PHE A CA 1
ATOM 725 C C . PHE A 1 95 ? 1.332 -2.431 6.719 1.00 98.81 95 PHE A C 1
ATOM 727 O O . PHE A 1 95 ? 0.383 -2.363 7.491 1.00 98.81 95 PHE A O 1
ATOM 734 N N . ARG A 1 96 ? 2.594 -2.479 7.166 1.00 98.69 96 ARG A N 1
ATOM 735 C CA . ARG A 1 96 ? 2.939 -2.461 8.603 1.00 98.69 96 ARG A CA 1
ATOM 736 C C . ARG A 1 96 ? 2.407 -1.235 9.355 1.00 98.69 96 ARG A C 1
ATOM 738 O O . ARG A 1 96 ? 2.311 -1.268 10.577 1.00 98.69 96 ARG A O 1
ATOM 745 N N . LEU A 1 97 ? 2.072 -0.148 8.656 1.00 98.62 97 LEU A N 1
ATOM 746 C CA . LEU A 1 97 ? 1.469 1.036 9.268 1.00 98.62 97 LEU A CA 1
ATOM 747 C C . LEU A 1 97 ? -0.024 0.856 9.559 1.00 98.62 97 LEU A C 1
ATOM 749 O O . LEU A 1 97 ? -0.548 1.623 10.363 1.00 98.62 97 LEU A O 1
ATOM 753 N N . ILE A 1 98 ? -0.691 -0.115 8.930 1.00 98.50 98 ILE A N 1
ATOM 754 C CA . ILE A 1 98 ? -2.148 -0.328 8.996 1.00 98.50 98 ILE A CA 1
ATOM 755 C C . ILE A 1 98 ? -2.551 -1.738 9.446 1.00 98.50 98 ILE A C 1
ATOM 757 O O . ILE A 1 98 ? -3.727 -1.971 9.704 1.00 98.50 98 ILE A O 1
ATOM 761 N N . GLU A 1 99 ? -1.607 -2.674 9.549 1.00 98.50 99 GLU A N 1
ATOM 762 C CA . GLU A 1 99 ? -1.854 -4.023 10.061 1.00 98.50 99 GLU A CA 1
ATOM 763 C C . GLU A 1 99 ? -2.455 -3.970 11.474 1.00 98.50 99 GLU A C 1
ATOM 765 O O . GLU A 1 99 ? -1.966 -3.244 12.340 1.00 98.50 99 GLU A O 1
ATOM 770 N N . ASP A 1 100 ? -3.537 -4.724 11.680 1.00 98.31 100 ASP A N 1
ATOM 771 C CA . ASP A 1 100 ? -4.332 -4.769 12.915 1.00 98.31 100 ASP A CA 1
ATOM 772 C C . ASP A 1 100 ? -5.012 -3.438 13.305 1.00 98.31 100 ASP A C 1
ATOM 774 O O . ASP A 1 100 ? -5.536 -3.292 14.410 1.00 98.31 100 ASP A O 1
ATOM 778 N N . LYS A 1 101 ? -5.056 -2.459 12.391 1.00 97.75 101 LYS A N 1
ATOM 779 C CA . LYS A 1 101 ? -5.729 -1.168 12.597 1.00 97.75 101 LYS A CA 1
ATOM 780 C C . LYS A 1 101 ? -7.044 -1.082 11.840 1.00 97.75 101 LYS A C 1
ATOM 782 O O . LYS A 1 101 ? -7.318 -1.865 10.928 1.00 97.75 101 LYS A O 1
ATOM 787 N N . SER A 1 102 ? -7.854 -0.097 12.220 1.00 97.19 102 SER A N 1
ATOM 788 C CA . SER A 1 102 ? -9.091 0.211 11.515 1.00 97.19 102 SER A CA 1
ATOM 789 C C . SER A 1 102 ? -8.785 0.673 10.085 1.00 97.19 102 SER A C 1
ATOM 791 O O . SER A 1 102 ? -7.951 1.562 9.903 1.00 97.19 102 SER A O 1
ATOM 793 N N . PRO A 1 103 ? -9.477 0.139 9.059 1.00 97.00 103 PRO A N 1
ATOM 794 C CA . PRO A 1 103 ? -9.347 0.636 7.690 1.00 97.00 103 PRO A CA 1
ATOM 795 C C . PRO A 1 103 ? -9.863 2.078 7.534 1.00 97.00 103 PRO A C 1
ATOM 797 O O . PRO A 1 103 ? -9.569 2.726 6.535 1.00 97.00 103 PRO A O 1
ATOM 800 N N . LEU A 1 104 ? -10.610 2.590 8.521 1.00 96.31 104 LEU A N 1
ATOM 801 C CA . LEU A 1 104 ? -11.146 3.954 8.534 1.00 96.31 104 LEU A CA 1
ATOM 802 C C . LEU A 1 104 ? -10.130 4.997 9.033 1.00 96.31 104 LEU A C 1
ATOM 804 O O . LEU A 1 104 ? -10.384 6.193 8.912 1.00 96.31 104 LEU A O 1
ATOM 808 N N . ASP A 1 105 ? -8.971 4.574 9.549 1.00 97.06 105 ASP A N 1
ATOM 809 C CA . ASP A 1 105 ? -7.924 5.468 10.067 1.00 97.06 105 ASP A CA 1
ATOM 810 C C . ASP A 1 105 ? -7.010 5.998 8.936 1.00 97.06 105 ASP A C 1
ATOM 812 O O . ASP A 1 105 ? -5.782 6.020 9.053 1.00 97.06 105 ASP A O 1
ATOM 816 N N . ILE A 1 106 ? -7.606 6.418 7.814 1.00 98.19 106 ILE A N 1
ATOM 817 C CA . ILE A 1 106 ? -6.891 6.790 6.579 1.00 98.19 106 ILE A CA 1
ATOM 818 C C . ILE A 1 106 ? -5.923 7.950 6.829 1.00 98.19 106 ILE A C 1
ATOM 820 O O . ILE A 1 106 ? -4.762 7.878 6.442 1.00 98.19 106 ILE A O 1
ATOM 824 N N . GLU A 1 107 ? -6.345 8.985 7.554 1.00 98.25 107 GLU A N 1
ATOM 825 C CA . GLU A 1 107 ? -5.481 10.133 7.865 1.00 98.25 107 GLU A CA 1
ATOM 826 C C . GLU A 1 107 ? -4.258 9.747 8.707 1.00 98.25 107 GLU A C 1
ATOM 828 O O . GLU A 1 107 ? -3.163 10.270 8.499 1.00 98.25 107 GLU A O 1
ATOM 833 N N . ALA A 1 108 ? -4.406 8.786 9.626 1.00 98.31 108 ALA A N 1
ATOM 834 C CA . ALA A 1 108 ? -3.274 8.286 10.399 1.00 98.31 108 ALA A CA 1
ATOM 835 C C . ALA A 1 108 ? -2.271 7.559 9.492 1.00 98.31 108 ALA A C 1
ATOM 837 O O . ALA A 1 108 ? -1.060 7.727 9.645 1.00 98.31 108 ALA A O 1
ATOM 838 N N . TYR A 1 109 ? -2.763 6.783 8.521 1.00 98.62 109 TYR A N 1
ATOM 839 C CA . TYR A 1 109 ? -1.921 6.173 7.497 1.00 98.62 109 TYR A CA 1
ATOM 840 C C . TYR A 1 109 ? -1.188 7.227 6.658 1.00 98.62 109 TYR A C 1
ATOM 842 O O . TYR A 1 109 ? 0.030 7.115 6.481 1.00 98.62 109 TYR A O 1
ATOM 850 N N . LEU A 1 110 ? -1.903 8.259 6.198 1.00 98.50 110 LEU A N 1
ATOM 851 C CA . LEU A 1 110 ? -1.325 9.309 5.365 1.00 98.50 110 LEU A CA 1
ATOM 852 C C . LEU A 1 110 ? -0.170 10.020 6.090 1.00 98.50 110 LEU A C 1
ATOM 854 O O . LEU A 1 110 ? 0.946 10.108 5.578 1.00 98.50 110 LEU A O 1
ATOM 858 N N . GLN A 1 111 ? -0.401 10.428 7.338 1.00 98.62 111 GLN A N 1
ATOM 859 C CA . GLN A 1 111 ? 0.606 11.102 8.163 1.00 98.62 111 GLN A CA 1
ATOM 860 C C . GLN 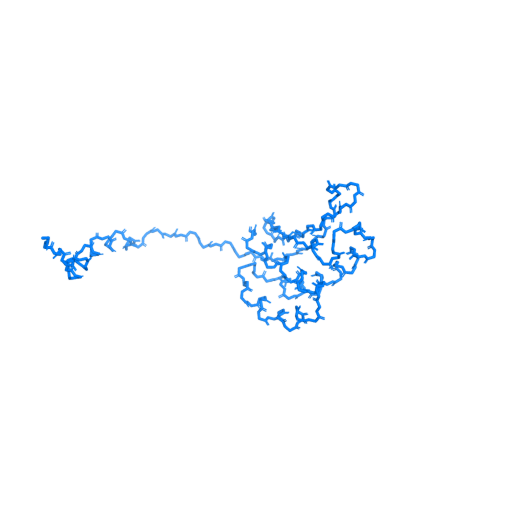A 1 111 ? 1.838 10.227 8.436 1.00 98.62 111 GLN A C 1
ATOM 862 O O . GLN A 1 111 ? 2.971 10.700 8.352 1.00 98.62 111 GLN A O 1
ATOM 867 N N . LEU A 1 112 ? 1.643 8.941 8.748 1.00 98.50 112 LEU A N 1
ATOM 868 C CA . LEU A 1 112 ? 2.751 8.021 9.033 1.00 98.50 112 LEU A CA 1
ATOM 869 C C . LEU A 1 112 ? 3.559 7.663 7.775 1.00 98.50 112 LEU A C 1
ATOM 871 O O . LEU A 1 112 ? 4.765 7.420 7.863 1.00 98.50 112 LEU A O 1
ATOM 875 N N . GLY A 1 113 ? 2.903 7.592 6.614 1.00 98.38 113 GLY A N 1
ATOM 876 C CA . GLY A 1 113 ? 3.513 7.167 5.356 1.00 98.38 113 GLY A CA 1
ATOM 877 C C . GLY A 1 113 ? 4.197 8.283 4.563 1.00 98.38 113 GLY A C 1
ATOM 878 O O . GLY A 1 113 ? 5.078 7.983 3.754 1.00 98.38 113 GLY A O 1
ATOM 879 N N . GLU A 1 114 ? 3.846 9.549 4.804 1.00 98.25 114 GLU A N 1
ATOM 880 C CA . GLU A 1 114 ? 4.227 10.685 3.953 1.00 98.25 114 GLU A CA 1
ATOM 881 C C . GLU A 1 114 ? 5.737 10.765 3.673 1.00 98.25 114 GLU A C 1
ATOM 883 O O . GLU A 1 114 ? 6.162 10.847 2.518 1.00 98.25 114 GLU A O 1
ATOM 888 N N . THR A 1 115 ? 6.571 10.698 4.715 1.00 98.44 115 THR A N 1
ATOM 889 C CA . THR A 1 115 ? 8.032 10.810 4.564 1.00 98.44 115 THR A CA 1
ATOM 890 C C . THR A 1 115 ? 8.592 9.706 3.665 1.00 98.44 115 THR A C 1
ATOM 892 O O . THR A 1 115 ? 9.448 9.971 2.822 1.00 98.44 115 THR A O 1
ATOM 895 N N . ARG A 1 116 ? 8.088 8.471 3.796 1.00 98.12 116 ARG A N 1
ATOM 896 C CA . ARG A 1 116 ? 8.508 7.345 2.950 1.00 98.12 116 ARG A CA 1
ATOM 897 C C . ARG A 1 116 ? 8.004 7.511 1.522 1.00 98.12 116 ARG A C 1
ATOM 899 O O . ARG A 1 116 ? 8.770 7.272 0.593 1.00 98.12 116 ARG A O 1
ATOM 906 N N . ALA A 1 117 ? 6.761 7.947 1.333 1.00 98.06 117 ALA A N 1
ATOM 907 C CA . ALA A 1 117 ? 6.182 8.161 0.007 1.00 98.06 117 ALA A CA 1
ATOM 908 C C . ALA A 1 117 ? 7.015 9.146 -0.835 1.00 98.06 117 ALA A C 1
ATOM 910 O O . ALA A 1 117 ? 7.152 8.977 -2.042 1.00 98.06 117 ALA A O 1
ATOM 911 N N . ARG A 1 118 ? 7.661 10.128 -0.193 1.00 98.06 118 ARG A N 1
ATOM 912 C CA . ARG A 1 118 ? 8.538 11.112 -0.851 1.00 98.06 118 ARG A CA 1
ATOM 913 C C . ARG A 1 118 ? 9.906 10.567 -1.289 1.00 98.06 118 ARG A C 1
ATOM 915 O O . ARG A 1 118 ? 10.642 11.286 -1.959 1.00 98.06 118 ARG A O 1
ATOM 922 N N . THR A 1 119 ? 10.265 9.329 -0.942 1.00 97.75 119 THR A N 1
ATOM 923 C CA . THR A 1 119 ? 11.587 8.751 -1.266 1.00 97.75 119 THR A CA 1
ATOM 924 C C . THR A 1 119 ? 11.749 8.335 -2.727 1.00 97.75 119 THR A C 1
ATOM 926 O O . THR A 1 119 ? 12.877 8.183 -3.193 1.00 97.75 119 THR A O 1
ATOM 929 N N . GLY A 1 120 ? 10.655 8.177 -3.474 1.00 96.38 120 GLY A N 1
ATOM 930 C CA . GLY A 1 120 ? 10.716 7.842 -4.892 1.00 96.38 120 GLY A CA 1
ATOM 931 C C . GLY A 1 120 ? 9.379 7.383 -5.457 1.00 96.38 120 GLY A C 1
ATOM 932 O O . GLY A 1 120 ? 8.426 7.142 -4.719 1.00 96.38 120 GLY A O 1
ATOM 933 N N . LEU A 1 121 ? 9.324 7.232 -6.782 1.00 96.12 121 LEU A N 1
ATOM 934 C CA . LEU A 1 121 ? 8.085 6.921 -7.498 1.00 96.12 121 LEU A CA 1
ATOM 935 C C . LEU A 1 121 ? 7.454 5.596 -7.042 1.00 96.12 121 LEU A C 1
ATOM 937 O O . LEU A 1 121 ? 6.266 5.566 -6.761 1.00 96.12 121 LEU A O 1
ATOM 941 N N . VAL A 1 122 ? 8.246 4.529 -6.885 1.00 96.81 122 VAL A N 1
ATOM 942 C CA . VAL A 1 122 ? 7.741 3.223 -6.412 1.00 96.81 122 VAL A CA 1
ATOM 943 C C . VAL A 1 122 ? 7.088 3.348 -5.032 1.00 96.81 122 VAL A C 1
ATOM 945 O O . VAL A 1 122 ? 5.994 2.829 -4.824 1.00 96.81 122 VAL A O 1
ATOM 948 N N . ALA A 1 123 ? 7.721 4.080 -4.109 1.00 98.19 123 ALA A N 1
ATOM 949 C CA . ALA A 1 123 ? 7.182 4.307 -2.772 1.00 98.19 123 ALA A CA 1
ATOM 950 C C . ALA A 1 123 ? 5.908 5.168 -2.808 1.00 98.19 123 ALA A C 1
ATOM 952 O O . ALA A 1 123 ? 4.937 4.839 -2.133 1.00 98.19 123 ALA A O 1
ATOM 953 N N . ALA A 1 124 ? 5.880 6.231 -3.618 1.00 98.31 124 ALA A N 1
ATOM 954 C CA . ALA A 1 124 ? 4.698 7.074 -3.797 1.00 98.31 124 ALA A CA 1
ATOM 955 C C . ALA A 1 124 ? 3.513 6.286 -4.379 1.00 98.31 124 ALA A C 1
ATOM 957 O O . ALA A 1 124 ? 2.395 6.384 -3.882 1.00 98.31 124 ALA A O 1
ATOM 958 N N . THR A 1 125 ? 3.763 5.456 -5.391 1.00 98.12 125 THR A N 1
ATOM 959 C CA . THR A 1 125 ? 2.742 4.614 -6.017 1.00 98.12 125 THR A CA 1
ATOM 960 C C . THR A 1 125 ? 2.220 3.549 -5.051 1.00 98.12 125 THR A C 1
ATOM 962 O O . THR A 1 125 ? 1.008 3.387 -4.933 1.00 98.12 125 THR A O 1
ATOM 965 N N . ALA A 1 126 ? 3.098 2.870 -4.303 1.00 98.56 126 ALA A N 1
ATOM 966 C CA . ALA A 1 126 ? 2.683 1.926 -3.263 1.00 98.56 126 ALA A CA 1
ATOM 967 C C . ALA A 1 126 ? 1.832 2.610 -2.181 1.00 98.56 126 ALA A C 1
ATOM 969 O O . ALA A 1 126 ? 0.821 2.059 -1.746 1.00 98.56 126 ALA A O 1
ATOM 970 N N . TYR A 1 127 ? 2.219 3.822 -1.778 1.00 98.75 127 TYR A N 1
ATOM 971 C CA . TYR A 1 127 ? 1.493 4.622 -0.800 1.00 98.75 127 TYR A CA 1
ATOM 972 C C . TYR A 1 127 ? 0.067 4.955 -1.266 1.00 98.75 127 TYR A C 1
ATOM 974 O O . TYR A 1 127 ? -0.910 4.654 -0.577 1.00 98.75 127 TYR A O 1
ATOM 982 N N . SER A 1 128 ? -0.070 5.480 -2.485 1.00 98.50 128 SER A N 1
ATOM 983 C CA . SER A 1 128 ? -1.378 5.769 -3.081 1.00 98.50 128 SER A CA 1
ATOM 984 C C . SER A 1 128 ? -2.222 4.510 -3.298 1.00 98.50 128 SER A C 1
ATOM 986 O O . SER A 1 128 ? -3.435 4.551 -3.106 1.00 98.50 128 SER A O 1
ATOM 988 N N . ALA A 1 129 ? -1.616 3.374 -3.654 1.00 98.56 129 ALA A N 1
ATOM 989 C CA . ALA A 1 129 ? -2.344 2.117 -3.827 1.00 98.56 129 ALA A CA 1
ATOM 990 C C . ALA A 1 129 ? -3.017 1.659 -2.522 1.00 98.56 129 ALA A C 1
ATOM 992 O O . ALA A 1 129 ? -4.178 1.247 -2.526 1.00 98.56 129 ALA A O 1
ATOM 993 N N . ILE A 1 130 ? -2.309 1.752 -1.393 1.00 98.69 130 ILE A N 1
ATOM 994 C CA . ILE A 1 130 ? -2.856 1.404 -0.075 1.00 98.69 130 ILE A CA 1
ATOM 995 C C . ILE A 1 130 ? -3.972 2.370 0.321 1.00 98.69 130 ILE A C 1
ATOM 997 O O . ILE A 1 130 ? -5.040 1.913 0.718 1.00 98.69 130 ILE A O 1
ATOM 1001 N N . GLU A 1 131 ? -3.765 3.680 0.164 1.00 98.69 131 GLU A N 1
ATOM 1002 C CA . GLU A 1 131 ? -4.796 4.692 0.427 1.00 98.69 131 GLU A CA 1
ATOM 1003 C C . GLU A 1 131 ? -6.080 4.396 -0.364 1.00 98.69 131 GLU A C 1
ATOM 1005 O O . GLU A 1 131 ? -7.173 4.309 0.197 1.00 98.69 131 GLU A O 1
ATOM 1010 N N . GLN A 1 132 ? -5.948 4.173 -1.674 1.00 98.69 132 GLN A N 1
ATOM 1011 C CA . GLN A 1 132 ? -7.070 3.834 -2.544 1.00 98.69 132 GLN A CA 1
ATOM 1012 C C . GLN A 1 132 ? -7.795 2.563 -2.105 1.00 98.69 132 GLN A C 1
ATOM 1014 O O . GLN A 1 132 ? -9.008 2.472 -2.308 1.00 98.69 132 GLN A O 1
ATOM 1019 N N . ALA A 1 133 ? -7.065 1.572 -1.586 1.00 98.62 133 ALA A N 1
ATOM 1020 C CA . ALA A 1 133 ? -7.648 0.338 -1.087 1.00 98.62 133 ALA A CA 1
ATOM 1021 C C . ALA A 1 133 ? -8.411 0.569 0.221 1.00 98.62 133 ALA A C 1
ATOM 1023 O O . ALA A 1 133 ? -9.509 0.039 0.352 1.00 98.62 133 ALA A O 1
ATOM 1024 N N . LEU A 1 134 ? -7.892 1.390 1.141 1.00 98.44 134 LEU A N 1
ATOM 1025 C CA . LEU A 1 134 ? -8.565 1.732 2.401 1.00 98.44 134 LEU A CA 1
ATOM 1026 C C . LEU A 1 134 ? -9.929 2.398 2.166 1.00 98.44 134 LEU A C 1
ATOM 1028 O O . LEU A 1 134 ? -10.903 2.028 2.813 1.00 98.44 134 LEU A O 1
ATOM 1032 N N . TRP A 1 135 ? -10.038 3.286 1.171 1.00 97.88 135 TRP A N 1
ATOM 1033 C CA . TRP A 1 135 ? -11.313 3.903 0.769 1.00 97.88 135 TRP A CA 1
ATOM 1034 C C . TRP A 1 135 ? -12.355 2.926 0.195 1.00 97.88 135 TRP A C 1
ATOM 1036 O O . TRP A 1 135 ? -13.502 3.320 -0.014 1.00 97.88 135 TRP A O 1
ATOM 1046 N N . LYS A 1 136 ? -11.967 1.684 -0.120 1.00 95.81 136 LYS A N 1
ATOM 1047 C CA . LYS A 1 136 ? -12.819 0.683 -0.786 1.00 95.81 136 LYS A CA 1
ATOM 1048 C C . LYS A 1 136 ? -13.063 -0.583 0.045 1.00 95.81 136 LYS A C 1
ATOM 1050 O O . LYS A 1 136 ? -13.587 -1.545 -0.512 1.00 95.81 136 LYS A O 1
ATOM 1055 N N . VAL A 1 137 ? -12.628 -0.614 1.307 1.00 88.12 137 VAL A N 1
ATOM 1056 C CA . VAL A 1 137 ? -12.943 -1.694 2.264 1.00 88.12 137 VAL A CA 1
ATOM 1057 C C . VAL A 1 137 ? -14.403 -1.602 2.692 1.00 88.12 137 VAL A C 1
ATOM 1059 O O . VAL A 1 137 ? -15.041 -2.676 2.760 1.00 88.12 137 VAL A O 1
#

Radius of gyration: 22.78 Å; chains: 1; bounding box: 50×58×44 Å

Sequence (137 aa):
MKHHQIDRRALLKCAGAFASAMLWPGVLFPQAPKLRVTGIELLPVRATERTVWLFVRLKTDAGLTGLGEASDAFGFANTTKENAAAMEAELRAFFRLIEDKSPLDIEAYLQLGETRARTGLVAATAYSAIEQALWKV

Foldseek 3Di:
DDDDDDDPVVVVVVVPPPPVVPPPVPPPPPDPPQKAWADKDWDWDCPDPFATWTKMWIAIPVGDIFIFTQRPLPHRGRQDPVNSVLLVVLLVVLVVQRGRHGLVVLVSSCVVLVVQLVPGSSNVSSSRRSSRRSVGD